Protein AF-A0A2X1NF03-F1 (afdb_monomer_lite)

Sequence (78 aa):
MVFSGAAENEADYIEAQEYLANTPYFVVDKYIPHKPALSKAQDKGLSLIECSYVAPRKKADDVIQGIINQLEALTTAA

Secondary structure (DSSP, 8-state):
--EES--SSSHHHHHHHHHHTTSSS---SSEE---HHHHHHHTTT--GGG-SSHHHHHHHHHHHHHHHHHHHHHHH--

pLDDT: mean 89.39, std 8.27, range [50.84, 96.31]

Foldseek 3Di:
DAAECQEQDVVSVVVVVVVCVVDPDDYQPAHQHNDVQQVVCVVVVHHQLPRPDDVNNVRVVSSVVSVVVVVCVVVVVD

Radius of gyration: 13.77 Å; chains: 1; bounding box: 35×24×32 Å

Structure (mmCIF, N/CA/C/O backbone):
data_AF-A0A2X1NF03-F1
#
_entry.id   AF-A0A2X1NF03-F1
#
loop_
_atom_site.group_PDB
_atom_site.id
_atom_site.type_symbol
_atom_site.label_atom_id
_atom_site.label_alt_id
_atom_site.label_comp_id
_atom_site.label_asym_id
_atom_site.label_entity_id
_atom_site.label_seq_id
_atom_site.pdbx_PDB_ins_code
_atom_site.Cartn_x
_atom_site.Cartn_y
_atom_site.Cartn_z
_atom_site.occupancy
_atom_site.B_iso_or_equiv
_atom_site.auth_seq_id
_atom_site.auth_comp_id
_atom_site.auth_asym_id
_atom_site.auth_atom_id
_atom_site.pdbx_PDB_model_num
ATOM 1 N N . MET A 1 1 ? -5.262 -2.330 7.301 1.00 88.25 1 MET A N 1
ATOM 2 C CA . MET A 1 1 ? -4.431 -3.247 6.499 1.00 88.25 1 MET A CA 1
ATOM 3 C C . MET A 1 1 ? -3.994 -2.515 5.245 1.00 88.25 1 MET A C 1
ATOM 5 O O . MET A 1 1 ? -4.787 -1.751 4.709 1.00 88.25 1 MET A O 1
ATOM 9 N N . VAL A 1 2 ? -2.742 -2.699 4.828 1.00 90.12 2 VAL A N 1
ATOM 10 C CA . VAL A 1 2 ? -2.170 -2.072 3.629 1.00 90.12 2 VAL A CA 1
ATOM 11 C C . VAL A 1 2 ? -1.621 -3.175 2.739 1.00 90.12 2 VAL A C 1
ATOM 13 O O . VAL A 1 2 ? -0.897 -4.048 3.217 1.00 90.12 2 VAL A O 1
ATOM 16 N N . PHE A 1 3 ? -1.940 -3.115 1.451 1.00 89.69 3 PHE A N 1
ATOM 17 C CA . PHE A 1 3 ? -1.395 -4.022 0.453 1.00 89.69 3 PHE A CA 1
ATOM 18 C C . PHE A 1 3 ? -0.076 -3.472 -0.094 1.00 89.69 3 PHE A C 1
ATOM 20 O O . PHE A 1 3 ? -0.052 -2.465 -0.805 1.00 89.69 3 PHE A O 1
ATOM 27 N N . SER A 1 4 ? 1.028 -4.139 0.245 1.00 87.50 4 SER A N 1
ATOM 28 C CA . SER A 1 4 ? 2.369 -3.791 -0.229 1.00 87.50 4 SER A CA 1
ATOM 29 C C . SER A 1 4 ? 2.950 -4.910 -1.079 1.00 87.50 4 SER A C 1
ATOM 31 O O . SER A 1 4 ? 3.000 -6.053 -0.633 1.00 87.50 4 SER A O 1
ATOM 33 N N . GLY A 1 5 ? 3.351 -4.596 -2.314 1.00 78.06 5 GLY A N 1
ATOM 34 C CA . GLY A 1 5 ? 3.865 -5.591 -3.261 1.00 78.06 5 GLY A CA 1
ATOM 35 C C . GLY A 1 5 ? 2.827 -6.644 -3.665 1.00 78.06 5 GLY A C 1
ATOM 36 O O . GLY A 1 5 ? 3.203 -7.711 -4.131 1.00 78.06 5 GLY A O 1
ATOM 37 N N . ALA A 1 6 ? 1.538 -6.358 -3.458 1.00 64.25 6 ALA A N 1
ATOM 38 C CA . ALA A 1 6 ? 0.476 -7.363 -3.452 1.00 64.25 6 ALA A CA 1
ATOM 39 C C . ALA A 1 6 ? -0.072 -7.727 -4.839 1.00 64.25 6 ALA A C 1
ATOM 41 O O . ALA A 1 6 ? -0.655 -8.793 -4.986 1.00 64.25 6 ALA A O 1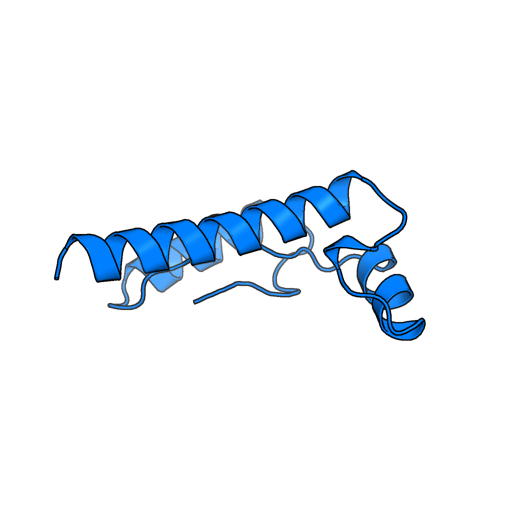
ATOM 42 N N . ALA A 1 7 ? 0.087 -6.856 -5.839 1.00 64.75 7 ALA A N 1
ATOM 43 C CA . ALA A 1 7 ? -0.522 -7.059 -7.149 1.00 64.75 7 ALA A CA 1
ATOM 44 C C . ALA A 1 7 ? 0.320 -6.463 -8.285 1.00 64.75 7 ALA A C 1
ATOM 46 O O . ALA A 1 7 ? 0.874 -5.357 -8.170 1.00 64.75 7 ALA A O 1
ATOM 47 N N . GLU A 1 8 ? 0.403 -7.189 -9.403 1.00 67.25 8 GLU A N 1
ATOM 48 C CA . GLU A 1 8 ? 0.985 -6.673 -10.649 1.00 67.25 8 GLU A CA 1
ATOM 49 C C . GLU A 1 8 ? -0.002 -5.776 -11.409 1.00 67.25 8 GLU A C 1
ATOM 51 O O . GLU A 1 8 ? 0.423 -4.846 -12.117 1.00 67.25 8 GLU A O 1
ATOM 56 N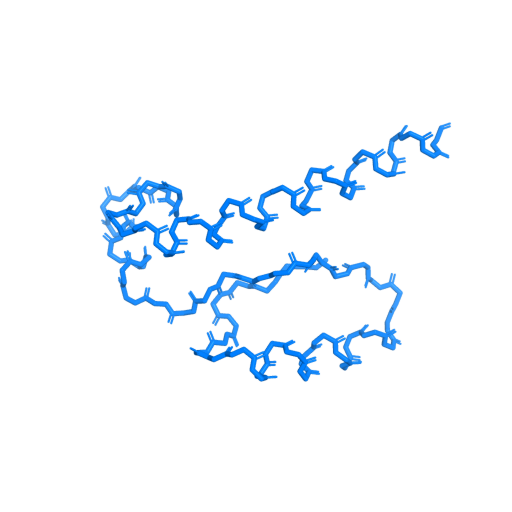 N . ASN A 1 9 ? -1.301 -6.035 -11.216 1.00 74.25 9 ASN A N 1
ATOM 57 C CA . ASN A 1 9 ? -2.435 -5.376 -11.854 1.00 74.25 9 ASN A CA 1
ATOM 58 C C . ASN A 1 9 ? -3.452 -4.857 -10.802 1.00 74.25 9 ASN A C 1
ATOM 60 O O . ASN A 1 9 ? -3.181 -4.886 -9.606 1.00 74.25 9 ASN A O 1
ATOM 64 N N . GLU A 1 10 ? -4.554 -4.243 -11.233 1.00 83.94 10 GLU A N 1
ATOM 65 C CA . GLU A 1 10 ? -5.581 -3.670 -10.340 1.00 83.94 10 GLU A CA 1
ATOM 66 C C . GLU A 1 10 ? -6.681 -4.676 -9.962 1.00 83.94 10 GLU A C 1
ATOM 68 O O . GLU A 1 10 ? -7.272 -4.552 -8.894 1.00 83.94 10 GLU A O 1
ATOM 73 N N . ALA A 1 11 ? -6.914 -5.694 -10.793 1.00 88.12 11 ALA A N 1
ATOM 74 C CA . ALA A 1 11 ? -7.930 -6.716 -10.558 1.00 88.12 11 ALA A CA 1
ATOM 75 C C . ALA A 1 11 ? -7.601 -7.563 -9.320 1.00 88.12 11 ALA A C 1
ATOM 77 O O . ALA A 1 11 ? -8.453 -7.706 -8.448 1.00 88.12 11 ALA A O 1
ATOM 78 N N . ASP A 1 12 ? -6.346 -8.009 -9.177 1.00 87.00 12 ASP A N 1
ATOM 79 C CA . ASP A 1 12 ? -5.921 -8.804 -8.014 1.00 87.00 12 ASP A CA 1
ATOM 80 C C . ASP A 1 12 ? -6.099 -8.015 -6.700 1.00 87.00 12 ASP A C 1
ATOM 82 O O . ASP A 1 12 ? -6.418 -8.574 -5.651 1.00 87.00 12 ASP A O 1
ATOM 86 N N . TYR A 1 13 ? -5.905 -6.691 -6.751 1.00 87.94 13 TYR A N 1
ATOM 87 C CA . TYR A 1 13 ? -6.132 -5.808 -5.607 1.00 87.94 13 TYR A CA 1
ATOM 88 C C . TYR A 1 13 ? -7.620 -5.725 -5.242 1.00 87.94 13 TYR A C 1
ATOM 90 O O . TYR A 1 13 ? -7.954 -5.799 -4.059 1.00 87.94 13 TYR A O 1
ATOM 98 N N . ILE A 1 14 ? -8.503 -5.598 -6.237 1.00 89.69 14 ILE A N 1
ATOM 99 C CA . ILE A 1 14 ? -9.955 -5.551 -6.020 1.00 89.69 14 ILE A CA 1
ATOM 100 C C . ILE A 1 14 ? -10.436 -6.862 -5.393 1.00 89.69 14 ILE A C 1
ATOM 102 O O . ILE A 1 14 ? -11.101 -6.824 -4.361 1.00 89.69 14 ILE A O 1
ATOM 106 N N . GLU A 1 15 ? -10.030 -8.010 -5.937 1.00 90.62 15 GLU A N 1
ATOM 107 C CA . GLU A 1 15 ? -10.400 -9.324 -5.391 1.00 90.62 15 GLU A CA 1
ATOM 108 C C . GLU A 1 15 ? -9.919 -9.498 -3.941 1.00 90.62 15 GLU A C 1
ATOM 110 O O . GLU A 1 15 ? -10.662 -9.960 -3.070 1.00 90.62 15 GLU A O 1
ATOM 115 N N . ALA A 1 16 ? -8.687 -9.075 -3.641 1.00 89.19 16 ALA A N 1
ATOM 116 C CA . ALA A 1 16 ? -8.155 -9.131 -2.283 1.00 89.19 16 ALA A CA 1
ATOM 117 C C . ALA A 1 16 ? -8.907 -8.193 -1.321 1.00 89.19 16 ALA A C 1
ATOM 119 O O . ALA A 1 16 ? -9.141 -8.550 -0.162 1.00 89.19 16 ALA A O 1
ATOM 120 N N . GLN A 1 17 ? -9.307 -7.006 -1.786 1.00 90.25 17 GLN A N 1
ATOM 121 C CA . GLN A 1 17 ? -10.120 -6.073 -1.009 1.00 90.25 17 GLN A CA 1
ATOM 122 C C . GLN A 1 17 ? -11.509 -6.661 -0.713 1.00 90.25 17 GLN A C 1
ATOM 124 O O . GLN A 1 17 ? -11.963 -6.594 0.429 1.00 90.25 17 GLN A O 1
ATOM 129 N N . GLU A 1 18 ? -12.160 -7.271 -1.705 1.00 91.44 18 GLU A N 1
ATOM 130 C CA . GLU A 1 18 ? -13.463 -7.932 -1.553 1.00 91.44 18 GLU A CA 1
ATOM 131 C C . GLU A 1 18 ? -13.403 -9.102 -0.568 1.00 91.44 18 GLU A C 1
ATOM 133 O O . GLU A 1 18 ? -14.271 -9.237 0.297 1.00 91.44 18 GLU A O 1
ATOM 138 N N . TYR A 1 19 ? -12.345 -9.912 -0.634 1.00 91.31 19 TYR A N 1
ATOM 139 C CA . TYR A 1 19 ? -12.125 -10.992 0.323 1.00 91.31 19 TYR A CA 1
ATOM 140 C C . TYR A 1 19 ? -12.033 -10.460 1.763 1.00 91.31 19 TYR A C 1
ATOM 142 O O . TYR A 1 19 ? -12.717 -10.961 2.663 1.00 91.31 19 TYR A O 1
ATOM 150 N N . LEU A 1 20 ? -11.232 -9.411 1.978 1.00 92.06 20 LEU A N 1
ATOM 151 C CA . LEU A 1 20 ? -11.014 -8.817 3.299 1.00 92.06 20 LEU A CA 1
ATOM 152 C C . LEU A 1 20 ? -12.195 -8.002 3.827 1.00 92.06 20 LEU A C 1
ATOM 154 O O . LEU A 1 20 ? -12.272 -7.800 5.040 1.00 92.06 20 LEU A O 1
ATOM 158 N N . ALA A 1 21 ? -13.127 -7.577 2.972 1.00 90.00 21 ALA A N 1
ATOM 159 C CA . ALA A 1 21 ? -14.339 -6.873 3.395 1.00 90.00 21 ALA A CA 1
ATOM 160 C C . ALA A 1 21 ? -15.204 -7.706 4.362 1.00 90.00 21 ALA A C 1
ATOM 162 O O . ALA A 1 21 ? -15.986 -7.153 5.130 1.00 90.00 21 ALA A O 1
ATOM 163 N N . ASN A 1 22 ? -15.018 -9.030 4.380 1.00 91.19 22 ASN A N 1
ATOM 164 C CA . ASN A 1 22 ? -15.672 -9.942 5.322 1.00 91.19 22 ASN A CA 1
ATOM 165 C C . ASN A 1 22 ? -14.999 -9.987 6.710 1.00 91.19 22 ASN A C 1
ATOM 167 O O . ASN A 1 22 ? -15.377 -10.795 7.558 1.00 91.19 22 ASN A O 1
ATOM 171 N N . THR A 1 23 ? -13.983 -9.156 6.951 1.00 93.50 23 THR A N 1
ATOM 172 C CA . THR A 1 23 ? -13.218 -9.099 8.204 1.00 93.50 23 THR A CA 1
ATOM 173 C C . THR A 1 23 ? -13.430 -7.754 8.912 1.00 93.50 23 THR A C 1
ATOM 175 O O . THR A 1 23 ? -13.777 -6.769 8.264 1.00 93.50 23 THR A O 1
ATOM 178 N N . PRO A 1 24 ? -13.196 -7.650 10.235 1.00 92.56 24 PRO A N 1
ATOM 179 C CA . PRO A 1 24 ? -13.365 -6.388 10.964 1.00 92.56 24 PRO A CA 1
ATOM 180 C C . PRO A 1 24 ? -12.228 -5.380 10.720 1.00 92.56 24 PRO A C 1
ATOM 182 O O . PRO A 1 24 ? -12.184 -4.328 11.358 1.00 92.56 24 PRO A O 1
ATOM 185 N N . TYR A 1 25 ? -11.262 -5.700 9.856 1.00 90.62 25 TYR A N 1
ATOM 186 C CA . TYR A 1 25 ? -10.101 -4.854 9.627 1.00 90.62 25 TYR A CA 1
ATOM 187 C C . TYR A 1 25 ? -10.380 -3.828 8.534 1.00 90.62 25 TYR A C 1
ATOM 189 O O . TYR A 1 25 ? -10.695 -4.179 7.402 1.00 90.62 25 TYR A O 1
ATOM 197 N N . PHE A 1 26 ? -10.160 -2.550 8.848 1.00 91.00 26 PHE A N 1
ATOM 198 C CA . PHE A 1 26 ? -10.144 -1.498 7.835 1.00 91.00 26 PHE A CA 1
ATOM 199 C C . PHE A 1 26 ? -9.025 -1.757 6.819 1.00 91.00 26 PHE A C 1
ATOM 201 O O . PHE A 1 26 ? -7.871 -1.980 7.203 1.00 91.00 26 PHE A O 1
ATOM 208 N N . VAL A 1 27 ? -9.348 -1.693 5.532 1.00 91.94 27 VAL A N 1
ATOM 209 C CA . VAL A 1 27 ? -8.392 -1.784 4.425 1.00 91.94 27 VAL A CA 1
ATOM 210 C C . VAL A 1 27 ? -8.203 -0.382 3.855 1.00 91.94 27 VAL A C 1
ATOM 212 O O . VAL A 1 27 ? -9.178 0.281 3.517 1.00 91.94 27 VAL A O 1
ATOM 215 N N . VAL A 1 28 ? -6.953 0.076 3.788 1.00 91.19 28 VAL A N 1
ATOM 216 C CA . VAL A 1 28 ? -6.614 1.374 3.191 1.00 91.19 28 VAL A CA 1
ATOM 217 C C . VAL A 1 28 ? -6.903 1.315 1.692 1.00 91.19 28 VAL A C 1
ATOM 219 O O . VAL A 1 28 ? -6.496 0.356 1.040 1.00 91.19 28 VAL A O 1
ATOM 222 N N . ASP A 1 29 ? -7.595 2.328 1.164 1.00 83.25 29 ASP A N 1
ATOM 223 C CA . ASP A 1 29 ? -7.801 2.478 -0.280 1.00 83.25 29 ASP A CA 1
ATOM 224 C C . ASP A 1 29 ? -6.443 2.684 -0.975 1.00 83.25 29 ASP A C 1
ATOM 226 O O . ASP A 1 29 ? -5.602 3.447 -0.497 1.00 83.25 29 ASP A O 1
ATOM 230 N N . LYS A 1 30 ? -6.255 2.027 -2.123 1.00 89.75 30 LYS A N 1
ATOM 231 C CA . LYS A 1 30 ? -5.008 1.905 -2.901 1.00 89.75 30 LYS A CA 1
ATOM 232 C C . LYS A 1 30 ? -3.993 0.905 -2.340 1.00 89.75 30 LYS A C 1
ATOM 234 O O . LYS A 1 30 ? -4.093 0.366 -1.244 1.00 89.75 30 LYS A O 1
ATOM 239 N N . TYR A 1 31 ? -2.986 0.631 -3.166 1.00 91.62 31 TYR A N 1
ATOM 240 C CA . TYR A 1 31 ? -1.948 -0.357 -2.902 1.00 91.62 31 TYR A CA 1
ATOM 241 C C . TYR A 1 31 ? -0.601 0.074 -3.478 1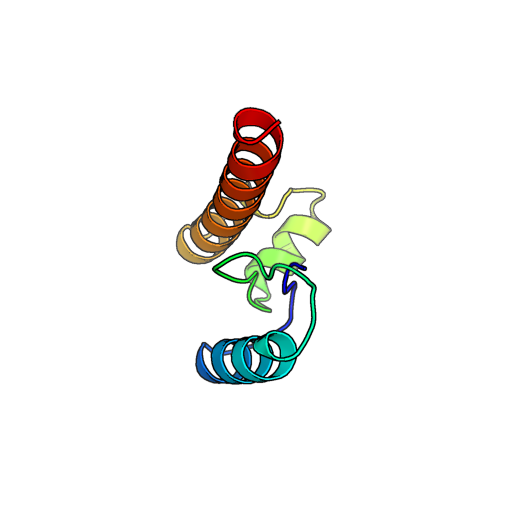.00 91.62 31 TYR A C 1
ATOM 243 O O . TYR A 1 31 ? -0.525 0.819 -4.462 1.00 91.62 31 TYR A O 1
ATOM 251 N N . ILE A 1 32 ? 0.474 -0.466 -2.902 1.00 91.44 32 ILE A N 1
ATOM 252 C CA . ILE A 1 32 ? 1.814 -0.358 -3.477 1.00 91.44 32 ILE A CA 1
ATOM 253 C C . ILE A 1 32 ? 1.989 -1.499 -4.485 1.00 91.44 32 ILE A C 1
ATOM 255 O O . ILE A 1 32 ? 1.998 -2.668 -4.084 1.00 91.44 32 ILE A O 1
ATOM 259 N N . PRO A 1 33 ? 2.140 -1.206 -5.788 1.00 88.50 33 PRO A N 1
ATOM 260 C CA . PRO A 1 33 ? 2.292 -2.248 -6.791 1.00 88.50 33 PRO A CA 1
ATOM 261 C C . PRO A 1 33 ? 3.674 -2.892 -6.698 1.00 88.50 33 PRO A C 1
ATOM 263 O O . PRO A 1 33 ? 4.665 -2.231 -6.377 1.00 88.50 33 PRO A O 1
ATOM 266 N N . HIS A 1 34 ? 3.776 -4.158 -7.091 1.00 88.50 34 HIS A N 1
ATOM 267 C CA . HIS A 1 34 ? 5.082 -4.778 -7.277 1.00 88.50 34 HIS A CA 1
ATOM 268 C C . HIS A 1 34 ? 5.702 -4.273 -8.592 1.00 88.50 34 HIS A C 1
ATOM 270 O O . HIS A 1 34 ? 5.312 -4.681 -9.688 1.00 88.50 34 HIS A O 1
ATOM 276 N N . LYS A 1 35 ? 6.627 -3.305 -8.506 1.00 89.50 35 LYS A N 1
ATOM 277 C CA . LYS A 1 35 ? 7.330 -2.739 -9.670 1.00 89.50 35 LYS A CA 1
ATOM 278 C C . LYS A 1 35 ? 8.837 -2.677 -9.416 1.00 89.50 35 LYS A C 1
ATOM 280 O O . LYS A 1 35 ? 9.241 -2.085 -8.415 1.00 89.50 35 LYS A O 1
ATOM 285 N N . PRO A 1 36 ? 9.683 -3.120 -10.369 1.00 91.38 36 PRO A N 1
ATOM 286 C CA . PRO A 1 36 ? 11.141 -3.052 -10.225 1.00 91.38 36 PRO A CA 1
ATOM 287 C C . PRO A 1 36 ? 11.679 -1.644 -9.946 1.00 91.38 36 PRO A C 1
ATOM 289 O O . PRO A 1 36 ? 12.720 -1.484 -9.322 1.00 91.38 36 PRO A O 1
ATOM 292 N N . ALA A 1 37 ? 10.978 -0.608 -10.413 1.00 91.19 37 ALA A N 1
ATOM 293 C CA . ALA A 1 37 ? 11.324 0.786 -10.151 1.00 91.19 37 ALA A CA 1
ATOM 294 C C . ALA A 1 37 ? 11.300 1.153 -8.656 1.00 91.19 37 ALA A C 1
ATOM 296 O O . ALA A 1 37 ? 12.097 1.987 -8.231 1.00 91.19 37 ALA A O 1
ATOM 297 N N . LEU A 1 38 ? 10.400 0.543 -7.878 1.00 91.75 38 LEU A N 1
ATOM 298 C CA . LEU A 1 38 ? 10.302 0.745 -6.434 1.00 91.75 38 LEU A CA 1
ATOM 299 C C . LEU A 1 38 ? 11.409 -0.022 -5.704 1.00 91.75 38 LEU A C 1
ATOM 301 O O . LEU A 1 38 ? 12.122 0.580 -4.908 1.00 91.75 38 LEU A O 1
ATOM 305 N N . SER A 1 39 ? 11.644 -1.289 -6.064 1.00 91.75 39 SER A N 1
ATOM 306 C CA . SER A 1 39 ? 12.752 -2.085 -5.512 1.00 91.75 39 SER A CA 1
ATOM 307 C C . SER A 1 39 ? 14.106 -1.410 -5.750 1.00 91.75 39 SER A C 1
ATOM 309 O O . SER A 1 39 ? 14.863 -1.201 -4.814 1.00 91.75 39 SER A O 1
ATOM 311 N N . LYS A 1 40 ? 14.359 -0.920 -6.973 1.00 94.00 40 LYS A N 1
ATOM 312 C CA . LYS A 1 40 ? 15.589 -0.180 -7.308 1.00 94.00 40 LYS A CA 1
ATOM 313 C C . LYS A 1 40 ? 15.768 1.122 -6.525 1.00 94.00 40 LYS A C 1
ATOM 315 O O . LYS A 1 40 ? 16.895 1.602 -6.419 1.00 94.00 40 LYS A O 1
ATOM 320 N N . ALA A 1 41 ? 14.684 1.750 -6.068 1.00 93.81 41 ALA A N 1
ATOM 321 C CA . ALA A 1 41 ? 14.777 2.921 -5.201 1.00 93.81 41 ALA A CA 1
ATOM 322 C C . ALA A 1 41 ? 15.229 2.489 -3.798 1.00 93.81 41 ALA A C 1
ATOM 324 O O . ALA A 1 41 ? 16.194 3.037 -3.270 1.00 93.81 41 ALA A O 1
ATOM 325 N N . GLN A 1 42 ? 14.614 1.436 -3.260 1.00 93.12 42 GLN A N 1
ATOM 326 C CA . GLN A 1 42 ? 14.970 0.869 -1.959 1.00 93.12 42 GLN A CA 1
ATOM 327 C C . GLN A 1 42 ? 16.400 0.314 -1.924 1.00 93.12 42 GLN A C 1
ATOM 329 O O . GLN A 1 42 ? 17.111 0.561 -0.956 1.00 93.12 42 GLN A O 1
ATOM 334 N N . ASP A 1 43 ? 16.866 -0.329 -3.000 1.00 95.88 43 ASP A N 1
ATOM 335 C CA . ASP A 1 43 ? 18.253 -0.807 -3.139 1.00 95.88 43 ASP A CA 1
ATOM 336 C C . ASP A 1 43 ? 19.284 0.329 -3.009 1.00 95.88 43 ASP A C 1
ATOM 338 O O . ASP A 1 43 ? 20.438 0.104 -2.649 1.00 95.88 43 ASP A O 1
ATOM 342 N N . LYS A 1 44 ? 18.874 1.571 -3.299 1.00 96.31 44 LYS A N 1
ATOM 343 C CA . LYS A 1 44 ? 19.693 2.783 -3.151 1.00 96.31 44 LYS A CA 1
ATOM 344 C C . LYS A 1 44 ? 19.514 3.471 -1.794 1.00 96.31 44 LYS A C 1
ATOM 346 O O . LYS A 1 44 ? 20.047 4.560 -1.604 1.00 96.31 44 LYS A O 1
ATOM 351 N N . GLY A 1 45 ? 18.751 2.876 -0.877 1.00 96.19 45 GLY A N 1
ATOM 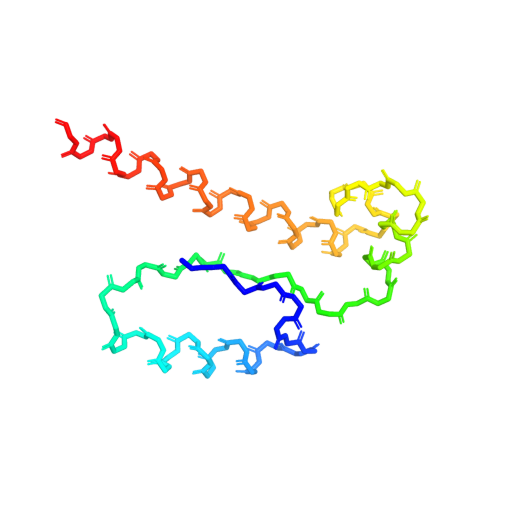352 C CA . GLY A 1 45 ? 18.397 3.465 0.414 1.00 96.19 45 GLY A CA 1
ATOM 353 C C . GLY A 1 45 ? 17.334 4.564 0.334 1.00 96.19 45 GLY A C 1
ATOM 354 O O . GLY A 1 45 ? 17.173 5.308 1.296 1.00 96.19 45 GLY A O 1
ATOM 355 N N . LEU A 1 46 ? 16.626 4.689 -0.794 1.00 96.06 46 LEU A N 1
ATOM 356 C CA . LEU A 1 46 ? 15.568 5.682 -0.976 1.00 96.06 46 LEU A CA 1
ATOM 357 C C . LEU A 1 46 ? 14.211 5.125 -0.541 1.00 96.06 46 LEU A C 1
ATOM 359 O O . LEU A 1 46 ? 13.928 3.930 -0.674 1.00 96.06 46 LEU A O 1
ATOM 363 N N . SER A 1 47 ? 13.331 6.011 -0.086 1.00 93.38 47 SER A N 1
ATOM 364 C CA . SER A 1 47 ? 11.928 5.685 0.149 1.00 93.38 47 SER A CA 1
ATOM 365 C C . SER A 1 47 ? 11.153 5.496 -1.165 1.00 93.38 47 SER A C 1
ATOM 367 O O . SER A 1 47 ? 11.584 5.880 -2.255 1.00 93.38 47 SER A O 1
ATOM 369 N N . LEU A 1 48 ? 9.954 4.917 -1.073 1.00 91.50 48 LEU A N 1
ATOM 370 C CA . LEU A 1 48 ? 9.092 4.684 -2.239 1.00 91.50 48 LEU A CA 1
ATOM 371 C C . LEU A 1 48 ? 8.636 5.992 -2.910 1.00 91.50 48 LEU A C 1
ATOM 373 O O . LEU A 1 48 ? 8.515 6.045 -4.137 1.00 91.50 48 LEU A O 1
ATOM 377 N N . ILE A 1 49 ? 8.443 7.056 -2.124 1.00 93.31 49 ILE A N 1
ATOM 378 C CA . ILE A 1 49 ? 8.091 8.398 -2.616 1.00 93.31 49 ILE A CA 1
ATOM 379 C C . ILE A 1 49 ? 9.275 9.115 -3.281 1.00 93.31 49 ILE A C 1
ATOM 381 O O . ILE A 1 49 ? 9.085 10.098 -3.989 1.00 93.31 49 ILE A O 1
ATOM 385 N N . GLU A 1 50 ? 10.492 8.593 -3.132 1.00 94.19 50 GLU A N 1
ATOM 386 C CA . GLU A 1 50 ? 11.707 9.092 -3.785 1.00 94.19 50 GLU A CA 1
ATOM 387 C C . GLU A 1 50 ? 12.055 8.300 -5.061 1.00 94.19 50 GLU A C 1
ATOM 389 O O . GLU A 1 50 ? 13.073 8.554 -5.709 1.00 94.19 50 GLU A O 1
ATOM 394 N N . CYS A 1 51 ? 11.200 7.357 -5.482 1.00 94.00 51 CYS A N 1
ATOM 395 C CA . CYS A 1 51 ? 11.364 6.641 -6.746 1.00 94.00 51 CYS A CA 1
ATOM 396 C C . CYS A 1 51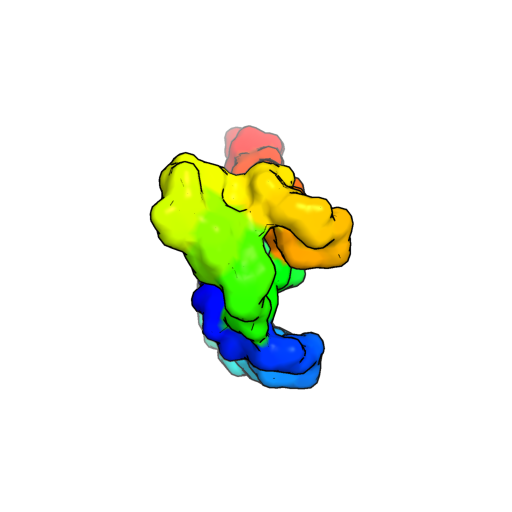 ? 11.470 7.622 -7.928 1.00 94.00 51 CYS A C 1
ATOM 398 O O . CYS A 1 51 ? 10.756 8.617 -8.003 1.00 94.00 51 CYS A O 1
ATOM 400 N N . SER A 1 52 ? 12.327 7.351 -8.914 1.00 92.75 52 SER A N 1
ATOM 401 C CA . SER A 1 52 ? 12.522 8.268 -10.050 1.00 92.75 52 SER A CA 1
ATOM 402 C C . SER A 1 52 ? 11.281 8.424 -10.944 1.00 92.75 52 SER A C 1
ATOM 404 O O . SER A 1 52 ? 11.168 9.411 -11.669 1.00 92.75 52 SER A O 1
ATOM 406 N N . TYR A 1 53 ? 10.344 7.475 -10.893 1.00 93.00 53 TYR A N 1
ATOM 407 C CA . TYR A 1 53 ? 9.165 7.443 -11.755 1.00 93.00 53 TYR A CA 1
ATOM 408 C C . TYR A 1 53 ? 7.930 8.013 -11.052 1.00 93.00 53 TYR A C 1
ATOM 410 O O . TYR A 1 53 ? 7.572 7.590 -9.956 1.00 93.00 53 TYR A O 1
ATOM 418 N N . VAL A 1 54 ? 7.229 8.929 -11.728 1.00 92.75 54 VAL A N 1
ATOM 419 C CA . VAL A 1 54 ? 6.073 9.658 -11.175 1.00 92.75 54 VAL A CA 1
ATOM 420 C C . VAL A 1 54 ? 4.924 8.725 -10.784 1.00 92.75 54 VAL A C 1
ATOM 422 O O . VAL A 1 54 ? 4.381 8.862 -9.695 1.00 92.75 54 VAL A O 1
ATOM 425 N N . ALA A 1 55 ? 4.556 7.772 -11.645 1.00 91.06 55 ALA A N 1
ATOM 426 C CA . ALA A 1 55 ? 3.395 6.915 -11.395 1.00 91.06 55 ALA A CA 1
ATOM 427 C C . ALA A 1 55 ? 3.562 5.997 -10.160 1.00 91.06 55 ALA A C 1
ATOM 429 O O . ALA A 1 55 ? 2.668 5.996 -9.314 1.00 91.06 55 ALA A O 1
ATOM 430 N N . PRO A 1 56 ? 4.685 5.268 -9.981 1.00 89.50 56 PRO A N 1
ATOM 431 C CA . PRO A 1 56 ? 4.936 4.515 -8.750 1.00 89.50 56 PRO A CA 1
ATOM 432 C C . PRO A 1 56 ? 5.006 5.388 -7.492 1.00 89.50 56 PRO A C 1
ATOM 434 O O . PRO A 1 56 ? 4.462 4.988 -6.467 1.00 89.50 56 PRO A O 1
ATOM 437 N N . ARG A 1 57 ? 5.611 6.586 -7.574 1.00 91.81 57 ARG A N 1
ATOM 438 C CA . ARG A 1 57 ? 5.615 7.545 -6.456 1.00 91.81 57 ARG A CA 1
ATOM 439 C C . ARG A 1 57 ? 4.207 7.939 -6.042 1.00 91.81 57 ARG A C 1
ATOM 441 O O . ARG A 1 57 ? 3.890 7.872 -4.865 1.00 91.81 57 ARG A O 1
ATOM 448 N N . LYS A 1 58 ? 3.367 8.316 -7.011 1.00 92.69 58 LYS A N 1
ATOM 449 C CA . LYS A 1 58 ? 1.991 8.744 -6.745 1.00 92.69 58 LYS A CA 1
ATOM 450 C C . LYS A 1 58 ? 1.191 7.647 -6.046 1.00 92.69 58 LYS A C 1
ATOM 452 O O . LYS A 1 58 ? 0.535 7.927 -5.061 1.00 92.69 58 LYS A O 1
ATOM 457 N N . LYS A 1 59 ? 1.323 6.391 -6.485 1.00 90.75 59 LYS A N 1
ATOM 458 C CA . LYS A 1 59 ? 0.669 5.265 -5.800 1.00 90.75 59 LYS A CA 1
ATOM 459 C C . LYS A 1 59 ? 1.137 5.098 -4.349 1.00 90.75 59 LYS A C 1
ATOM 461 O O . LYS A 1 59 ? 0.331 4.743 -3.499 1.00 90.75 59 LYS A O 1
ATOM 466 N N . ALA A 1 60 ? 2.417 5.344 -4.065 1.00 91.50 60 ALA A N 1
ATOM 467 C CA . ALA A 1 60 ? 2.918 5.329 -2.693 1.00 91.50 60 ALA A CA 1
ATOM 468 C C . ALA A 1 60 ? 2.357 6.483 -1.852 1.00 91.50 60 ALA A C 1
ATOM 470 O O . ALA A 1 60 ? 1.973 6.267 -0.706 1.00 91.50 60 ALA A O 1
ATOM 471 N N . ASP A 1 61 ? 2.264 7.671 -2.443 1.00 94.00 61 ASP A N 1
ATOM 472 C CA . ASP A 1 61 ? 1.681 8.859 -1.821 1.00 94.00 61 ASP A CA 1
ATOM 473 C C . ASP A 1 61 ? 0.187 8.668 -1.506 1.00 94.00 61 ASP A C 1
ATOM 475 O O . ASP A 1 61 ? -0.249 8.921 -0.386 1.00 94.00 61 ASP A O 1
ATOM 479 N N . ASP A 1 62 ? -0.578 8.099 -2.443 1.00 93.88 62 ASP A N 1
ATOM 480 C CA . ASP A 1 62 ? -2.005 7.818 -2.254 1.00 93.88 62 ASP A CA 1
ATOM 481 C C . ASP A 1 62 ? -2.242 6.862 -1.064 1.00 93.88 62 ASP A C 1
ATOM 483 O O . ASP A 1 62 ? -3.163 7.066 -0.271 1.00 93.88 62 ASP A O 1
ATOM 487 N N . VAL A 1 63 ? -1.383 5.846 -0.888 1.00 93.75 63 VAL A N 1
ATOM 488 C CA . VAL A 1 63 ? -1.447 4.933 0.270 1.00 93.75 63 VAL A CA 1
ATOM 489 C C . VAL A 1 63 ? -1.132 5.666 1.576 1.00 93.75 63 VAL A C 1
ATOM 491 O O . VAL A 1 63 ? -1.813 5.442 2.577 1.00 93.75 63 VAL A O 1
ATOM 494 N N . ILE A 1 64 ? -0.125 6.547 1.587 1.00 94.00 64 ILE A N 1
ATOM 495 C CA . ILE A 1 64 ? 0.208 7.366 2.764 1.00 94.00 64 ILE A CA 1
ATOM 496 C C . ILE A 1 64 ? -0.987 8.244 3.142 1.00 94.00 64 ILE A C 1
ATOM 498 O O . ILE A 1 64 ? -1.388 8.258 4.307 1.00 94.00 64 ILE A O 1
ATOM 502 N N . GLN A 1 65 ? -1.607 8.909 2.166 1.00 94.81 65 GLN A N 1
ATOM 503 C CA . GLN A 1 65 ? -2.790 9.729 2.406 1.00 94.81 65 GLN A CA 1
ATOM 504 C C . GLN A 1 65 ? -3.966 8.896 2.932 1.00 94.81 65 GLN A C 1
ATOM 506 O O . GLN A 1 65 ? -4.658 9.327 3.849 1.00 94.81 65 GLN A O 1
ATOM 511 N N . GLY A 1 66 ? -4.171 7.678 2.423 1.00 94.56 66 GLY A N 1
ATOM 512 C CA . GLY A 1 66 ? -5.198 6.771 2.936 1.00 94.56 66 GLY A CA 1
ATOM 513 C C . GLY A 1 66 ? -4.986 6.378 4.406 1.00 94.56 66 GLY A C 1
ATOM 514 O O . GLY A 1 66 ? -5.951 6.279 5.165 1.00 94.56 66 GLY A O 1
ATOM 515 N N . ILE A 1 67 ? -3.730 6.215 4.837 1.00 94.00 67 ILE A N 1
ATOM 516 C CA . ILE A 1 67 ? -3.387 5.986 6.251 1.00 94.00 67 ILE A CA 1
ATOM 517 C C . ILE A 1 67 ? -3.695 7.229 7.091 1.00 94.00 67 ILE A C 1
ATOM 519 O O . ILE A 1 67 ? -4.291 7.097 8.161 1.00 94.00 67 ILE A O 1
ATOM 523 N N . ILE A 1 68 ? -3.315 8.419 6.613 1.00 94.75 68 ILE A N 1
ATOM 524 C CA . ILE A 1 68 ? -3.590 9.694 7.293 1.00 94.75 68 ILE A CA 1
ATOM 525 C C . ILE A 1 68 ? -5.097 9.873 7.481 1.00 94.75 68 ILE A C 1
ATOM 527 O O . ILE A 1 68 ? -5.544 10.064 8.608 1.00 94.75 68 ILE A O 1
ATOM 531 N N . ASN A 1 69 ? -5.882 9.701 6.416 1.00 95.00 69 ASN A N 1
ATOM 532 C CA . ASN A 1 69 ? -7.339 9.827 6.459 1.00 95.00 69 ASN A CA 1
ATOM 533 C C . ASN A 1 69 ? -7.964 8.874 7.489 1.00 95.00 69 ASN A C 1
ATOM 535 O O . ASN A 1 69 ? -8.873 9.253 8.225 1.00 95.00 69 ASN A O 1
ATOM 539 N N . GLN A 1 70 ? -7.474 7.631 7.566 1.00 93.94 70 GLN A N 1
ATOM 540 C CA . GLN A 1 70 ? -7.971 6.674 8.551 1.00 93.94 70 GLN A CA 1
ATOM 541 C C . GLN A 1 70 ? -7.601 7.078 9.979 1.00 93.94 70 GLN A C 1
ATOM 543 O O . GLN A 1 70 ? -8.406 6.911 10.894 1.00 93.94 70 GLN A O 1
ATOM 548 N N . LEU A 1 71 ? -6.389 7.593 10.185 1.00 94.62 71 LEU A N 1
ATOM 549 C CA . LEU A 1 71 ? -5.973 8.090 11.489 1.00 94.62 71 LEU A CA 1
ATOM 550 C C . LEU A 1 71 ? -6.851 9.271 11.920 1.00 94.62 71 LEU A C 1
ATOM 552 O O . LEU A 1 71 ? -7.347 9.264 13.041 1.00 94.62 71 LEU A O 1
ATOM 556 N N . GLU A 1 72 ? -7.093 10.230 11.026 1.00 95.25 72 GLU A N 1
ATOM 557 C CA . GLU A 1 72 ? -7.981 11.375 11.259 1.00 95.25 72 GLU A CA 1
ATOM 558 C C . GLU A 1 72 ? -9.411 10.941 11.592 1.00 95.25 72 GLU A C 1
ATOM 560 O O . GLU A 1 72 ? -10.020 11.480 12.517 1.00 95.25 72 GLU A O 1
ATOM 565 N N . ALA A 1 73 ? -9.943 9.934 10.892 1.00 92.81 73 ALA A N 1
ATOM 566 C CA . ALA A 1 73 ? -11.263 9.382 11.181 1.00 92.81 73 ALA A CA 1
ATOM 567 C C . ALA A 1 73 ? -11.338 8.780 12.593 1.00 92.81 73 ALA A C 1
ATOM 569 O O . ALA A 1 73 ? -12.339 8.954 13.284 1.00 92.81 73 ALA A O 1
ATOM 570 N N . LEU A 1 74 ? -10.278 8.103 13.042 1.00 93.25 74 LEU A N 1
ATOM 571 C CA . LEU A 1 74 ? -10.217 7.498 14.374 1.00 93.25 74 LEU A CA 1
ATOM 572 C C . LEU A 1 74 ? -10.018 8.527 15.492 1.00 93.25 74 LEU A C 1
ATOM 574 O O . LEU A 1 74 ? -10.515 8.314 16.594 1.00 93.25 74 LEU A O 1
ATOM 578 N N . THR A 1 75 ? -9.293 9.618 15.236 1.00 93.62 75 THR A N 1
ATOM 579 C CA . THR A 1 75 ? -8.999 10.647 16.247 1.00 93.62 75 THR A CA 1
ATOM 580 C C . THR A 1 75 ? -10.049 11.748 16.319 1.00 93.62 75 THR A C 1
ATOM 582 O O . THR A 1 75 ? -10.189 12.360 17.368 1.00 93.62 75 THR A O 1
ATOM 585 N N . THR A 1 76 ? -10.797 11.992 15.240 1.00 85.44 76 THR A N 1
ATOM 586 C CA . THR A 1 76 ? -11.913 12.958 15.218 1.00 85.44 76 THR A CA 1
ATOM 587 C C . THR A 1 76 ? -13.217 12.338 15.727 1.00 85.44 76 THR A C 1
ATOM 589 O O . THR A 1 76 ? -14.096 13.049 16.204 1.00 85.44 76 THR A O 1
ATOM 592 N N . ALA A 1 77 ? -13.364 11.013 15.621 1.00 60.16 77 ALA A N 1
ATOM 593 C CA . ALA A 1 77 ? -14.509 10.279 16.162 1.00 60.16 77 ALA A CA 1
ATOM 594 C C . ALA A 1 77 ? -14.383 9.950 17.666 1.00 60.16 77 ALA A C 1
ATOM 596 O O . ALA A 1 77 ? -15.315 9.370 18.228 1.00 60.16 77 ALA A O 1
ATOM 597 N N . ALA A 1 78 ? -13.249 10.287 18.291 1.00 50.84 78 ALA A N 1
A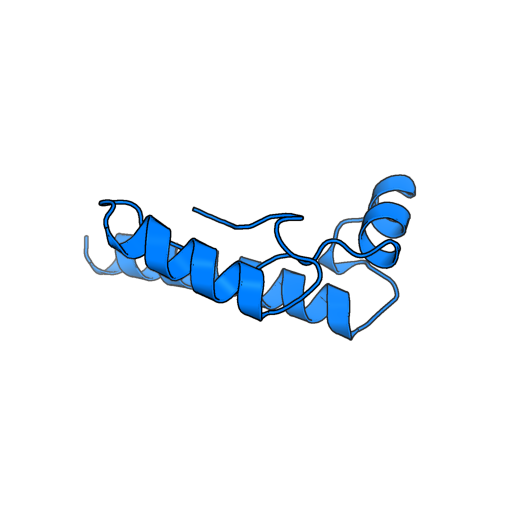TOM 598 C CA . ALA A 1 78 ? -12.965 10.126 19.718 1.00 50.84 78 ALA A CA 1
ATOM 599 C C . ALA A 1 78 ? -13.152 11.452 20.469 1.00 50.84 78 ALA A C 1
ATOM 601 O O . ALA A 1 78 ? -13.628 11.397 21.626 1.00 50.84 78 ALA A O 1
#

Organism: Escherichia coli (NCBI:txid562)